Protein AF-D8SBI4-F1 (afdb_monomer_lite)

Secondary structure (DSSP, 8-state):
--TTTHHHHHHHTTSHHHHHHHHHHHHHHHSPTT-SSB-HHHHHHHHHHHHHTTT-TTHHHHHHHIIIII-SPBPHHHHHHHHHHHHHS-TT-TT--TTSS--HHHHHHHT-

Sequence (112 aa):
KLRSVLPALRAELKDEHKFRELYAFAFCWAREKGQKSLALDTAVRMWELLYEDRGWPLISIWCQFLQAKHNKAISKDTWSQLLEFSKSISPTLSNYDAEGAWPYLIDEFAEY

Struc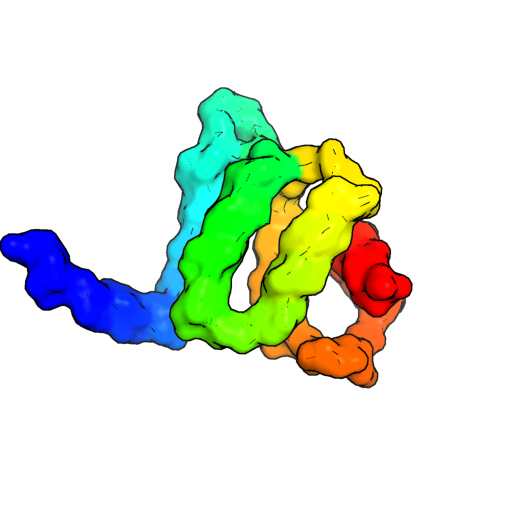ture (mmCIF, N/CA/C/O backbone):
data_AF-D8SBI4-F1
#
_entry.id   AF-D8SBI4-F1
#
loop_
_atom_site.group_PDB
_atom_site.id
_atom_site.type_symbol
_atom_site.label_atom_id
_atom_site.label_alt_id
_atom_site.label_comp_id
_atom_site.label_asym_id
_atom_site.label_entity_id
_atom_site.label_seq_id
_atom_site.pdbx_PDB_ins_code
_atom_site.Cartn_x
_atom_site.Cartn_y
_atom_site.Cartn_z
_atom_site.occupancy
_atom_site.B_iso_or_equiv
_atom_site.auth_seq_id
_atom_site.auth_comp_id
_atom_site.auth_asym_id
_atom_site.auth_atom_id
_atom_site.pdbx_PDB_model_num
ATOM 1 N N . LYS A 1 1 ? -14.047 -23.957 17.538 1.00 63.28 1 LYS A N 1
ATOM 2 C CA . LYS A 1 1 ? -15.125 -23.443 16.658 1.00 63.28 1 LYS A CA 1
ATOM 3 C C . LYS A 1 1 ? -14.637 -22.359 15.689 1.00 63.28 1 LYS A C 1
ATOM 5 O O . LYS A 1 1 ? -14.950 -22.482 14.524 1.00 63.28 1 LYS A O 1
ATOM 10 N N . LEU A 1 2 ? -13.820 -21.373 16.095 1.00 70.88 2 LEU A N 1
ATOM 11 C CA . LEU A 1 2 ? -13.226 -20.393 15.154 1.00 70.88 2 LEU A CA 1
ATOM 12 C C . LEU A 1 2 ? -12.072 -20.959 14.303 1.00 70.88 2 LEU A C 1
ATOM 14 O O . LEU A 1 2 ? -12.049 -20.779 13.091 1.00 70.88 2 LEU A O 1
ATOM 18 N N . ARG A 1 3 ? -11.149 -21.721 14.911 1.00 73.19 3 ARG A N 1
ATOM 19 C CA . ARG A 1 3 ? -9.989 -22.284 14.190 1.00 73.19 3 ARG A CA 1
ATOM 20 C C . ARG A 1 3 ? -10.351 -23.245 13.050 1.00 73.19 3 ARG A C 1
ATOM 22 O O . ARG A 1 3 ? -9.594 -23.353 12.100 1.00 73.19 3 ARG A O 1
ATOM 29 N N . SER A 1 4 ? -11.499 -23.915 13.126 1.00 81.12 4 SER A N 1
ATOM 30 C CA . SER A 1 4 ? -11.973 -24.835 12.083 1.00 81.12 4 SER A CA 1
ATOM 31 C C . SER A 1 4 ? -12.470 -24.122 10.823 1.00 81.12 4 SER A C 1
ATOM 33 O O . SER A 1 4 ? -12.566 -24.754 9.781 1.00 81.12 4 SER A O 1
ATOM 35 N N . VAL A 1 5 ? -12.775 -22.823 10.908 1.00 85.31 5 VAL A N 1
ATOM 36 C CA . VAL A 1 5 ? -13.262 -22.015 9.775 1.00 85.31 5 VAL A CA 1
ATOM 37 C C . VAL A 1 5 ? -12.112 -21.270 9.083 1.00 85.31 5 VAL A C 1
ATOM 39 O O . VAL A 1 5 ? -12.247 -20.864 7.936 1.00 85.31 5 VAL A O 1
ATOM 42 N N . LEU A 1 6 ? -10.945 -21.152 9.735 1.00 81.00 6 LEU A N 1
ATOM 43 C CA . LEU A 1 6 ? -9.750 -20.498 9.177 1.00 81.00 6 LEU A CA 1
ATOM 44 C C . LEU A 1 6 ? -9.371 -20.977 7.765 1.00 81.00 6 LEU A C 1
ATOM 46 O O . LEU A 1 6 ? -9.069 -20.120 6.938 1.00 81.00 6 LEU A O 1
ATOM 50 N N . PRO A 1 7 ? -9.383 -22.288 7.447 1.00 84.00 7 PRO A N 1
ATOM 51 C CA . PRO A 1 7 ? -9.050 -22.740 6.098 1.00 84.00 7 PRO A CA 1
ATOM 52 C C . PRO A 1 7 ? -10.043 -22.231 5.047 1.00 84.00 7 PRO A C 1
ATOM 54 O O . PRO A 1 7 ? -9.626 -21.818 3.970 1.00 84.00 7 PRO A O 1
ATOM 57 N N . ALA A 1 8 ? -11.338 -22.215 5.377 1.00 84.44 8 ALA A N 1
ATOM 58 C CA . ALA A 1 8 ? -12.382 -21.713 4.488 1.00 84.44 8 ALA A CA 1
ATOM 59 C C . ALA A 1 8 ? -12.235 -20.202 4.262 1.00 84.44 8 ALA A C 1
ATOM 61 O O . ALA A 1 8 ? -12.212 -19.762 3.119 1.00 84.44 8 ALA A O 1
ATOM 62 N N . LEU A 1 9 ? -12.007 -19.428 5.330 1.00 82.25 9 LEU A N 1
ATOM 63 C CA . LEU A 1 9 ? -11.768 -17.985 5.224 1.00 82.25 9 LEU A CA 1
ATOM 64 C C . LEU A 1 9 ? -10.524 -17.676 4.384 1.00 82.25 9 LEU A C 1
ATOM 66 O O . LEU A 1 9 ? -10.578 -16.823 3.508 1.00 82.25 9 LEU A O 1
ATOM 70 N N . ARG A 1 10 ? -9.416 -18.403 4.581 1.00 81.62 10 ARG A N 1
ATOM 71 C CA . ARG A 1 10 ? -8.219 -18.254 3.734 1.00 81.62 10 ARG A CA 1
ATOM 72 C C . ARG A 1 10 ? -8.493 -18.594 2.271 1.00 81.62 10 ARG A C 1
ATOM 74 O O . ARG A 1 10 ? -7.977 -17.919 1.388 1.00 81.62 10 ARG A O 1
ATOM 81 N N . ALA A 1 11 ? -9.298 -19.622 2.004 1.00 84.38 11 ALA A N 1
ATOM 82 C CA . ALA A 1 11 ? -9.697 -19.956 0.641 1.00 84.38 11 ALA A CA 1
ATOM 83 C C . ALA A 1 11 ? -10.544 -18.838 0.014 1.00 84.38 11 ALA A C 1
ATOM 85 O O . ALA A 1 11 ? -10.321 -18.492 -1.141 1.00 84.38 11 ALA A O 1
ATOM 86 N N . GLU A 1 12 ? -11.447 -18.224 0.780 1.00 84.44 12 GLU A N 1
ATOM 87 C CA . GLU A 1 12 ? -12.223 -17.062 0.337 1.00 84.44 12 GLU A CA 1
ATOM 88 C C . GLU A 1 12 ? -11.346 -15.844 0.046 1.00 84.44 12 GLU A C 1
ATOM 90 O O . GLU A 1 12 ? -11.653 -15.094 -0.872 1.00 84.44 12 GLU A O 1
ATOM 95 N N . LEU A 1 13 ? -10.232 -15.662 0.759 1.00 83.31 13 LEU A N 1
ATOM 96 C CA . LEU A 1 13 ? -9.297 -14.574 0.471 1.00 83.31 13 LEU A CA 1
ATOM 97 C C . LEU A 1 13 ? -8.564 -14.742 -0.857 1.00 83.31 13 LEU A C 1
ATOM 99 O O . LEU A 1 13 ? -8.019 -13.758 -1.346 1.00 83.31 13 LEU A O 1
ATOM 103 N N . LYS A 1 14 ? -8.566 -15.929 -1.478 1.00 83.19 14 LYS A N 1
ATOM 104 C CA . LYS A 1 14 ? -8.058 -16.097 -2.850 1.00 83.19 14 LYS A CA 1
ATOM 105 C C . LYS A 1 14 ? -8.923 -15.370 -3.878 1.00 83.19 14 LYS A C 1
ATOM 107 O O . LYS A 1 14 ? -8.414 -15.018 -4.935 1.00 83.19 14 LYS A O 1
ATOM 112 N N . ASP A 1 15 ? -10.190 -15.119 -3.557 1.00 89.31 15 ASP A N 1
ATOM 113 C CA . ASP A 1 15 ? -11.065 -14.298 -4.383 1.00 89.31 15 ASP A CA 1
ATOM 114 C C . ASP A 1 15 ? -10.576 -12.840 -4.403 1.00 89.31 15 ASP A C 1
ATOM 116 O O . ASP A 1 15 ? -10.260 -12.236 -3.372 1.00 89.31 15 ASP A O 1
ATOM 120 N N . GLU A 1 16 ? -10.473 -12.267 -5.599 1.00 88.06 16 GLU A N 1
ATOM 121 C CA . GLU A 1 16 ? -9.943 -10.918 -5.773 1.00 88.06 16 GLU A CA 1
ATOM 122 C C . GLU A 1 16 ? -10.862 -9.830 -5.222 1.00 88.06 16 GLU A C 1
ATOM 124 O O . GLU A 1 16 ? -10.363 -8.827 -4.700 1.00 88.06 16 GLU A O 1
ATOM 129 N N . HIS A 1 17 ? -12.179 -10.016 -5.324 1.00 90.06 17 HIS A N 1
ATOM 130 C CA . HIS A 1 17 ? -13.158 -9.053 -4.836 1.00 90.06 17 HIS A CA 1
ATOM 131 C C . HIS A 1 17 ? -13.136 -9.019 -3.311 1.00 90.06 17 HIS A C 1
ATOM 133 O O . HIS A 1 17 ? -12.959 -7.954 -2.716 1.00 90.06 17 HIS A O 1
ATOM 139 N N . LYS A 1 18 ? -13.193 -10.193 -2.674 1.00 90.94 18 LYS A N 1
ATOM 140 C CA . LYS A 1 18 ? -13.124 -10.302 -1.210 1.00 90.94 18 LYS A CA 1
ATOM 141 C C . LYS A 1 18 ? -11.812 -9.769 -0.657 1.00 90.94 18 LYS A C 1
ATOM 143 O O . LYS A 1 18 ? -11.805 -9.091 0.370 1.00 90.94 18 LYS A O 1
ATOM 148 N N . PHE A 1 19 ? -10.697 -10.032 -1.337 1.00 91.62 19 PHE A N 1
ATOM 149 C CA . PHE A 1 19 ? -9.419 -9.468 -0.922 1.00 91.62 19 PHE A CA 1
ATOM 150 C C . PHE A 1 19 ? -9.389 -7.949 -1.059 1.00 91.62 19 PHE A C 1
ATOM 152 O O . PHE A 1 19 ? -8.875 -7.286 -0.168 1.00 91.62 19 PHE A O 1
ATOM 159 N N . ARG A 1 20 ? -9.959 -7.379 -2.128 1.00 92.81 20 ARG A N 1
ATOM 160 C CA . ARG A 1 20 ? -10.064 -5.920 -2.282 1.00 92.81 20 ARG A CA 1
ATOM 161 C C . ARG A 1 20 ? -10.859 -5.297 -1.136 1.00 92.81 20 ARG A C 1
ATOM 163 O O . ARG A 1 20 ? -10.436 -4.282 -0.584 1.00 92.81 20 ARG A O 1
ATOM 170 N N . GLU A 1 21 ? -11.973 -5.916 -0.750 1.00 93.88 21 GLU A N 1
ATOM 171 C CA . GLU 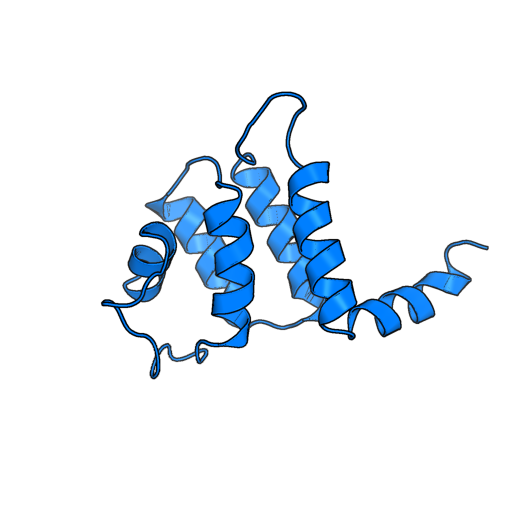A 1 21 ? -12.776 -5.486 0.399 1.00 93.88 21 GLU A CA 1
ATOM 172 C C . GLU A 1 21 ? -11.986 -5.585 1.709 1.00 93.88 21 GLU A C 1
ATOM 174 O O . GLU A 1 21 ? -11.934 -4.611 2.464 1.00 93.88 21 GLU A O 1
ATOM 179 N N . LEU A 1 22 ? -11.303 -6.712 1.952 1.00 93.06 22 LEU A N 1
ATOM 180 C CA . LEU A 1 22 ? -10.434 -6.888 3.120 1.00 93.06 22 LEU A CA 1
ATOM 181 C C . LEU A 1 22 ? -9.314 -5.843 3.147 1.00 93.06 22 LEU A C 1
ATOM 183 O O . LEU A 1 22 ? -9.034 -5.260 4.190 1.00 93.06 22 LEU A O 1
ATOM 187 N N . TYR A 1 23 ? -8.679 -5.596 2.009 1.00 94.88 23 TYR A N 1
ATOM 188 C CA . TYR A 1 23 ? -7.564 -4.672 1.869 1.00 94.88 23 TYR A CA 1
ATOM 189 C C . TYR A 1 23 ? -7.996 -3.223 2.141 1.00 94.88 23 TYR A C 1
ATOM 191 O O . TYR A 1 23 ? -7.302 -2.481 2.839 1.00 94.88 23 TYR A O 1
ATOM 199 N N . ALA A 1 24 ? -9.176 -2.817 1.662 1.00 94.75 24 ALA A N 1
ATOM 200 C CA . ALA A 1 24 ? -9.761 -1.513 1.978 1.00 94.75 24 ALA A CA 1
ATOM 201 C C . ALA A 1 24 ? -10.191 -1.406 3.454 1.00 94.75 24 ALA A C 1
ATOM 203 O O . ALA A 1 24 ? -10.014 -0.358 4.089 1.00 94.75 24 ALA A O 1
ATOM 204 N N . PHE A 1 25 ? -10.732 -2.493 4.013 1.00 95.06 25 PHE A N 1
ATOM 205 C CA . PHE A 1 25 ? -11.093 -2.584 5.426 1.00 95.06 25 PHE A CA 1
ATOM 206 C C . PHE A 1 25 ? -9.863 -2.467 6.332 1.00 95.06 25 PHE A C 1
ATOM 208 O O . PHE A 1 25 ? -9.894 -1.709 7.300 1.00 95.06 25 PHE A O 1
ATOM 215 N N . ALA A 1 26 ? -8.770 -3.152 5.991 1.00 95.44 26 ALA A N 1
ATOM 216 C CA . ALA A 1 26 ? -7.516 -3.167 6.737 1.00 95.44 26 ALA A CA 1
ATOM 217 C C . ALA A 1 26 ? -6.973 -1.753 6.982 1.00 95.44 26 ALA A C 1
ATOM 219 O O . ALA A 1 26 ? -6.611 -1.429 8.112 1.00 95.44 26 ALA A O 1
ATOM 220 N N . PHE A 1 27 ? -7.006 -0.883 5.968 1.00 95.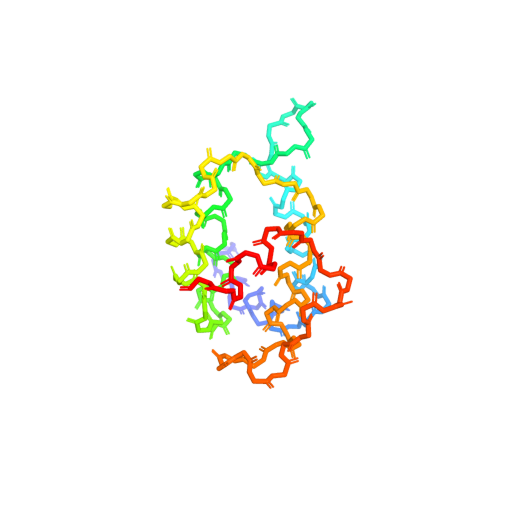12 27 PHE A N 1
ATOM 221 C CA . PHE A 1 27 ? -6.626 0.523 6.123 1.00 95.12 27 PHE A CA 1
ATOM 222 C C . PHE A 1 27 ? -7.504 1.251 7.147 1.00 95.12 27 PHE A C 1
ATOM 224 O O . PHE A 1 27 ? -7.003 1.944 8.031 1.00 95.12 27 PHE A O 1
ATOM 231 N N . CYS A 1 28 ? -8.827 1.102 7.033 1.00 94.31 28 CYS A N 1
ATOM 232 C CA . CYS A 1 28 ? -9.772 1.772 7.926 1.00 94.31 28 CYS A CA 1
ATOM 233 C C . CYS A 1 28 ? -9.657 1.270 9.369 1.00 94.31 28 CYS A C 1
ATOM 235 O O . CYS A 1 28 ? -9.831 2.057 10.296 1.00 94.31 28 CYS A O 1
ATOM 237 N N . TRP A 1 29 ? -9.379 -0.022 9.540 1.00 94.44 29 TRP A N 1
ATOM 238 C CA . TRP A 1 29 ? -9.232 -0.668 10.838 1.00 94.44 29 TRP A CA 1
ATOM 239 C C . TRP A 1 29 ? -7.917 -0.299 11.529 1.00 94.44 29 TRP A C 1
ATOM 241 O O . TRP A 1 29 ? -7.917 -0.014 12.723 1.00 94.44 29 TRP A O 1
ATOM 251 N N . ALA A 1 30 ? -6.811 -0.282 10.782 1.00 93.94 30 ALA A N 1
ATOM 252 C CA . ALA A 1 30 ? -5.480 -0.032 11.329 1.00 93.94 30 ALA A CA 1
ATOM 253 C C . ALA A 1 30 ? -5.219 1.453 11.633 1.00 93.94 30 ALA A C 1
ATOM 255 O O . ALA A 1 30 ? -4.326 1.791 12.408 1.00 93.94 30 ALA A O 1
ATOM 256 N N . ARG A 1 31 ? -5.983 2.357 11.015 1.00 92.69 31 ARG A N 1
ATOM 257 C CA . ARG A 1 31 ? -5.846 3.797 11.217 1.00 92.69 31 ARG A CA 1
ATOM 258 C C . ARG A 1 31 ? -6.466 4.242 12.542 1.00 92.69 31 ARG A C 1
ATOM 260 O O . ARG A 1 31 ? -7.589 3.871 12.873 1.00 92.69 31 ARG A O 1
ATOM 267 N N . GLU A 1 32 ? -5.789 5.147 13.242 1.00 90.88 32 GLU A N 1
ATOM 268 C CA . GLU A 1 32 ? -6.322 5.771 14.454 1.00 90.88 32 GLU A CA 1
ATOM 269 C C . GLU A 1 32 ? -7.614 6.567 14.196 1.00 90.88 32 GLU A C 1
ATOM 271 O O . GLU A 1 32 ? -7.829 7.165 13.132 1.00 90.88 32 GLU A O 1
ATOM 276 N N . LYS A 1 33 ? -8.497 6.609 15.201 1.00 88.50 33 LYS A N 1
ATOM 277 C CA . LYS A 1 33 ? -9.760 7.353 15.115 1.00 88.50 33 LYS A CA 1
ATOM 278 C C . LYS A 1 33 ? -9.484 8.840 14.868 1.00 88.50 33 LYS A C 1
ATOM 280 O O . LYS A 1 33 ? -8.754 9.475 15.616 1.00 88.50 33 LYS A O 1
ATOM 285 N N . GLY A 1 34 ? -10.111 9.393 13.831 1.00 88.69 34 GLY A N 1
ATOM 286 C CA . GLY A 1 34 ? -9.990 10.808 13.459 1.00 88.69 34 GLY A CA 1
ATOM 287 C C . GLY A 1 34 ? -8.835 11.135 12.507 1.00 88.69 34 GLY A C 1
ATOM 288 O O . GLY A 1 34 ? -8.869 12.192 11.880 1.00 88.69 34 GLY A O 1
ATOM 289 N N . GLN A 1 35 ? -7.867 10.234 12.318 1.00 90.62 35 GLN A N 1
ATOM 290 C CA . GLN A 1 35 ? -6.792 10.440 11.343 1.00 90.62 35 GLN A CA 1
ATOM 291 C C . GLN A 1 35 ? -7.286 10.208 9.919 1.00 90.62 35 GLN A C 1
ATOM 293 O O . GLN A 1 35 ? -8.300 9.549 9.723 1.00 90.62 35 GLN A O 1
ATOM 298 N N . LYS A 1 36 ? -6.592 10.742 8.906 1.00 92.12 36 LYS A N 1
ATOM 299 C CA . LYS A 1 36 ? -6.874 10.456 7.481 1.00 92.12 36 LYS A CA 1
ATOM 300 C C . LYS A 1 36 ? -5.870 9.492 6.849 1.00 92.12 36 LYS A C 1
ATOM 302 O O . LYS A 1 36 ? -6.218 8.829 5.874 1.00 92.12 36 LYS A O 1
ATOM 307 N N . SER A 1 37 ? -4.692 9.372 7.447 1.00 94.00 37 SER A N 1
ATOM 308 C CA . SER A 1 37 ? -3.557 8.563 7.012 1.00 94.00 37 SER A CA 1
ATOM 309 C C . SER A 1 37 ? -3.199 7.503 8.052 1.00 94.00 37 SER A C 1
ATOM 311 O O . SER A 1 37 ? -3.516 7.649 9.230 1.00 94.00 37 SER A O 1
ATOM 313 N N . LEU A 1 38 ? -2.552 6.435 7.601 1.00 95.75 38 LEU A N 1
ATOM 314 C CA . LEU A 1 38 ? -2.066 5.332 8.421 1.00 95.75 38 LEU A CA 1
ATOM 315 C C . LEU A 1 38 ? -0.597 5.566 8.797 1.00 95.75 38 LEU A C 1
ATOM 317 O O . LEU A 1 38 ? 0.197 5.954 7.941 1.00 95.75 38 LEU A O 1
ATOM 321 N N . ALA A 1 39 ? -0.222 5.335 10.055 1.00 96.44 39 ALA A N 1
ATOM 322 C CA . ALA A 1 39 ? 1.175 5.432 10.483 1.00 96.44 39 ALA A CA 1
ATOM 323 C C . ALA A 1 39 ? 2.060 4.457 9.688 1.00 96.44 39 ALA A C 1
ATOM 325 O O . ALA A 1 39 ? 1.634 3.334 9.410 1.00 96.44 39 ALA A O 1
ATOM 326 N N . LEU A 1 40 ? 3.281 4.875 9.332 1.00 96.12 40 LEU A N 1
ATOM 327 C CA . LEU A 1 40 ? 4.160 4.105 8.446 1.00 96.12 40 LEU A CA 1
ATOM 328 C C . LEU A 1 40 ? 4.441 2.700 8.982 1.00 96.12 40 LEU A C 1
ATOM 330 O O . LEU A 1 40 ? 4.194 1.726 8.275 1.00 96.12 40 LEU A O 1
ATOM 334 N N . ASP A 1 41 ? 4.883 2.589 10.237 1.00 95.50 41 ASP A N 1
ATOM 335 C CA . ASP A 1 41 ? 5.167 1.297 10.868 1.00 95.50 41 ASP A CA 1
ATOM 336 C C . ASP A 1 41 ? 3.958 0.362 10.818 1.00 95.50 41 ASP A C 1
ATOM 338 O O . ASP A 1 41 ? 4.084 -0.826 10.541 1.00 95.50 41 ASP A O 1
ATOM 342 N N . THR A 1 42 ? 2.756 0.904 11.031 1.00 96.19 42 THR A N 1
ATOM 343 C CA . THR A 1 42 ? 1.524 0.112 10.955 1.00 96.19 42 THR A CA 1
ATOM 344 C C . THR A 1 42 ? 1.218 -0.302 9.517 1.00 96.19 42 THR A C 1
ATOM 346 O O . THR A 1 42 ? 0.860 -1.453 9.283 1.00 96.19 42 THR A O 1
ATOM 349 N N . ALA A 1 43 ? 1.389 0.597 8.545 1.00 96.88 43 ALA A N 1
ATOM 350 C CA . ALA A 1 43 ? 1.171 0.295 7.133 1.00 96.88 43 ALA A CA 1
ATOM 351 C C . ALA A 1 43 ? 2.100 -0.824 6.639 1.00 96.88 43 ALA A C 1
ATOM 353 O O . ALA A 1 43 ? 1.620 -1.782 6.038 1.00 96.88 43 ALA A O 1
ATOM 354 N N . VAL A 1 44 ? 3.396 -0.746 6.965 1.00 96.44 44 VAL A N 1
ATOM 355 C CA . VAL A 1 44 ? 4.401 -1.768 6.626 1.00 96.44 44 VAL A CA 1
ATOM 356 C C . VAL A 1 44 ? 3.988 -3.136 7.165 1.00 96.44 44 VAL A C 1
ATOM 358 O O . VAL A 1 44 ? 3.860 -4.081 6.391 1.00 96.44 44 VAL A O 1
ATOM 361 N N . ARG A 1 45 ? 3.675 -3.235 8.464 1.00 95.69 45 ARG A N 1
ATOM 362 C CA . ARG A 1 45 ? 3.269 -4.509 9.086 1.00 95.69 45 ARG A CA 1
ATOM 363 C C . ARG A 1 45 ? 1.987 -5.078 8.488 1.00 95.69 45 ARG A C 1
ATOM 365 O O . ARG A 1 45 ? 1.867 -6.287 8.310 1.00 95.69 45 ARG A O 1
ATOM 372 N N . MET A 1 46 ? 1.020 -4.214 8.184 1.00 95.69 46 MET A N 1
ATOM 373 C CA . MET A 1 46 ? -0.235 -4.639 7.569 1.00 95.69 46 MET A CA 1
ATOM 374 C C . MET A 1 46 ? -0.012 -5.165 6.153 1.00 95.69 46 MET A C 1
ATOM 376 O O . MET A 1 46 ? -0.626 -6.162 5.781 1.00 95.69 46 MET A O 1
ATOM 380 N N . TRP A 1 47 ? 0.865 -4.541 5.367 1.00 96.00 47 TRP A N 1
ATOM 381 C CA . TRP A 1 47 ? 1.191 -5.043 4.038 1.00 96.00 47 TRP A CA 1
ATOM 382 C C . TRP A 1 47 ? 1.946 -6.367 4.067 1.00 96.00 47 TRP A C 1
ATOM 384 O O . TRP A 1 47 ? 1.576 -7.264 3.314 1.00 96.00 47 TRP A O 1
ATOM 394 N N . GLU A 1 48 ? 2.938 -6.519 4.944 1.00 94.00 48 GLU A N 1
ATOM 395 C CA . GLU A 1 48 ? 3.636 -7.798 5.132 1.00 94.00 48 GLU A CA 1
ATOM 396 C C . GLU A 1 48 ? 2.637 -8.925 5.430 1.00 94.00 48 GLU A C 1
ATOM 398 O O . GLU A 1 48 ? 2.681 -9.973 4.793 1.00 94.00 48 GLU A O 1
ATOM 403 N N . LEU A 1 49 ? 1.667 -8.670 6.315 1.00 92.50 49 LEU A N 1
ATOM 404 C CA . LEU A 1 49 ? 0.617 -9.630 6.655 1.00 92.50 49 LEU A CA 1
ATOM 405 C C . LEU A 1 49 ? -0.334 -9.923 5.483 1.00 92.50 49 LEU A C 1
ATOM 407 O O . LEU A 1 49 ? -0.677 -11.075 5.232 1.00 92.50 49 LEU A O 1
ATOM 411 N N . LEU A 1 50 ? -0.801 -8.889 4.780 1.00 92.38 50 LEU A N 1
ATOM 412 C CA . LEU A 1 50 ? -1.777 -9.040 3.693 1.00 92.38 50 LEU A CA 1
ATOM 413 C C . LEU A 1 50 ? -1.183 -9.736 2.466 1.00 92.38 50 LEU A C 1
ATOM 415 O O . LEU A 1 50 ? -1.911 -10.424 1.748 1.00 92.38 50 LEU A O 1
ATOM 419 N N . TYR A 1 51 ? 0.113 -9.544 2.216 1.00 91.31 51 TYR A N 1
ATOM 420 C CA . TYR A 1 51 ? 0.792 -10.103 1.054 1.00 91.31 51 TYR A CA 1
ATOM 421 C C . TYR A 1 51 ? 1.544 -11.414 1.329 1.00 91.31 51 TYR A C 1
ATOM 423 O O . TYR A 1 51 ? 1.961 -12.047 0.358 1.00 91.31 51 TYR A O 1
ATOM 431 N N . GLU A 1 52 ? 1.641 -11.869 2.586 1.00 86.06 52 GLU A N 1
ATOM 432 C CA . GLU A 1 52 ? 2.255 -13.157 2.966 1.00 86.06 52 GLU A CA 1
ATOM 433 C C . GLU A 1 52 ? 1.687 -14.327 2.140 1.00 86.06 52 GLU A C 1
ATOM 435 O O . GLU A 1 52 ? 2.437 -15.070 1.512 1.00 86.06 52 GLU A O 1
ATOM 440 N N . ASP A 1 53 ? 0.356 -14.426 2.047 1.00 78.94 53 ASP A N 1
ATOM 441 C CA . ASP A 1 53 ? -0.340 -15.486 1.298 1.00 78.94 53 ASP A CA 1
ATOM 442 C C . ASP A 1 53 ? -0.532 -15.161 -0.206 1.00 78.94 53 ASP A C 1
ATOM 444 O O . ASP A 1 53 ? -0.972 -16.017 -0.979 1.00 78.94 53 ASP A O 1
ATOM 448 N N . ARG A 1 54 ? -0.242 -13.924 -0.645 1.00 81.38 54 ARG A N 1
ATOM 449 C CA . ARG A 1 54 ? -0.389 -13.475 -2.050 1.00 81.38 54 ARG A CA 1
ATOM 450 C C . ARG A 1 54 ? 0.892 -13.624 -2.862 1.00 81.38 54 ARG A C 1
ATOM 452 O O . ARG A 1 54 ? 0.806 -13.775 -4.077 1.00 81.38 54 ARG A O 1
ATOM 459 N N . GLY A 1 55 ? 2.053 -13.546 -2.214 1.00 83.00 55 GLY A N 1
ATOM 460 C CA . GLY A 1 55 ? 3.348 -13.713 -2.869 1.00 83.00 55 GLY A CA 1
ATOM 461 C C . GLY A 1 55 ? 3.685 -12.614 -3.881 1.00 83.00 55 GLY A C 1
ATOM 462 O O . GLY A 1 55 ? 4.312 -12.907 -4.896 1.00 83.00 55 GLY A O 1
ATOM 463 N N . TRP A 1 56 ? 3.271 -11.362 -3.641 1.00 91.81 56 TRP A N 1
ATOM 464 C CA . TRP A 1 56 ? 3.696 -10.247 -4.494 1.00 91.81 56 TRP A CA 1
ATOM 465 C C . TRP A 1 56 ? 5.203 -9.992 -4.294 1.00 91.81 56 TRP A C 1
ATOM 467 O O . TRP A 1 56 ? 5.601 -9.600 -3.197 1.00 91.81 56 TRP A O 1
ATOM 477 N N . PRO A 1 57 ? 6.060 -10.205 -5.311 1.00 92.19 57 PRO A N 1
ATOM 478 C CA . PRO A 1 57 ? 7.513 -10.277 -5.120 1.00 92.19 57 PRO A CA 1
ATOM 479 C C . PRO A 1 57 ? 8.157 -8.943 -4.730 1.00 92.19 57 PRO A C 1
ATOM 481 O O . PRO A 1 57 ? 9.230 -8.929 -4.133 1.00 92.19 57 PRO A O 1
ATOM 484 N N . LEU A 1 58 ? 7.506 -7.822 -5.043 1.00 94.44 58 LEU A N 1
ATOM 485 C CA . LEU A 1 58 ? 8.026 -6.486 -4.759 1.00 94.44 58 LEU A CA 1
ATOM 486 C C . LEU A 1 58 ? 7.688 -5.992 -3.348 1.00 94.44 58 LEU A C 1
ATOM 488 O O . LEU A 1 58 ? 8.172 -4.931 -2.960 1.00 94.44 58 LEU A O 1
ATOM 492 N N . ILE A 1 59 ? 6.907 -6.739 -2.553 1.00 95.62 59 ILE A N 1
ATOM 493 C CA . ILE A 1 59 ? 6.434 -6.224 -1.262 1.00 95.62 59 ILE A CA 1
ATOM 494 C C . ILE A 1 59 ? 7.575 -5.901 -0.296 1.00 95.62 59 ILE A C 1
ATOM 496 O O . ILE A 1 59 ? 7.555 -4.874 0.381 1.00 95.62 59 ILE A O 1
ATOM 500 N N . SER A 1 60 ? 8.598 -6.752 -0.259 1.00 94.12 60 SER A N 1
ATOM 501 C CA . SER A 1 60 ? 9.755 -6.560 0.611 1.00 94.12 60 SER A CA 1
ATOM 502 C C . SER A 1 60 ? 10.532 -5.303 0.225 1.00 94.12 60 SER A C 1
ATOM 504 O O . SER A 1 60 ? 10.963 -4.557 1.101 1.00 94.12 60 SER A O 1
ATOM 506 N N . ILE A 1 61 ? 10.671 -5.051 -1.080 1.00 95.44 61 ILE A N 1
ATOM 507 C CA . ILE A 1 61 ? 11.379 -3.887 -1.625 1.00 95.44 61 ILE A CA 1
ATOM 508 C C . ILE A 1 61 ? 10.561 -2.618 -1.364 1.00 95.44 61 ILE A C 1
ATOM 510 O O . ILE A 1 61 ? 11.109 -1.637 -0.873 1.00 95.44 61 ILE A O 1
ATOM 514 N N . TRP A 1 62 ? 9.242 -2.664 -1.574 1.00 96.50 62 TRP A N 1
ATOM 515 C CA . TRP A 1 62 ? 8.319 -1.575 -1.242 1.00 96.50 62 TRP A CA 1
ATOM 516 C C . TRP A 1 62 ? 8.421 -1.167 0.233 1.00 96.50 62 TRP A C 1
ATOM 518 O O . TRP A 1 62 ? 8.618 0.005 0.555 1.00 96.50 62 TRP A O 1
ATOM 528 N N . CYS A 1 63 ? 8.357 -2.135 1.150 1.00 96.00 63 CYS A N 1
ATOM 529 C CA . CYS A 1 63 ? 8.471 -1.864 2.581 1.00 96.00 63 CYS A CA 1
ATOM 530 C C . CYS A 1 63 ? 9.841 -1.278 2.962 1.00 96.00 63 CYS A C 1
ATOM 532 O O . CYS A 1 63 ? 9.902 -0.413 3.840 1.00 96.00 63 CYS A O 1
ATOM 534 N N . GLN A 1 64 ? 10.929 -1.721 2.323 1.00 96.19 64 GLN A N 1
ATOM 535 C CA . GLN A 1 64 ? 12.270 -1.161 2.532 1.00 96.19 64 GLN A CA 1
ATOM 536 C C . GLN A 1 64 ? 12.372 0.275 2.009 1.00 96.19 64 GLN A C 1
ATOM 538 O O . GLN A 1 64 ? 12.837 1.153 2.736 1.00 96.19 64 GLN A O 1
ATOM 543 N N . PHE A 1 65 ? 11.877 0.529 0.796 1.00 96.88 65 PHE A N 1
ATOM 544 C CA . PHE A 1 65 ? 11.809 1.858 0.191 1.00 96.88 65 PHE A CA 1
ATOM 545 C C . PHE A 1 65 ? 11.092 2.852 1.110 1.00 96.88 65 PHE A C 1
ATOM 547 O O . PHE A 1 65 ? 11.632 3.916 1.420 1.00 96.88 65 PHE A O 1
ATOM 554 N N . LEU A 1 66 ? 9.915 2.493 1.627 1.00 96.69 66 LEU A N 1
ATOM 555 C CA . LEU A 1 66 ? 9.149 3.392 2.488 1.00 96.69 66 LEU A CA 1
ATOM 556 C C . LEU A 1 66 ? 9.882 3.752 3.785 1.00 96.69 66 LEU A C 1
ATOM 558 O O . LEU A 1 66 ? 9.818 4.901 4.226 1.00 96.69 66 LEU A O 1
ATOM 562 N N . GLN A 1 67 ? 10.577 2.787 4.388 1.00 94.50 67 GLN A N 1
ATOM 563 C CA . GLN A 1 67 ? 11.363 3.005 5.603 1.00 94.50 67 GLN A CA 1
ATOM 564 C C . GLN A 1 67 ? 12.621 3.839 5.328 1.00 94.50 67 GLN A C 1
ATOM 566 O O . GLN A 1 67 ? 12.997 4.669 6.153 1.00 94.50 67 GLN A O 1
ATOM 571 N N . ALA A 1 68 ? 13.258 3.651 4.170 1.00 94.19 68 ALA A N 1
ATOM 572 C CA . ALA A 1 68 ? 14.507 4.321 3.822 1.00 94.19 68 ALA A CA 1
ATOM 573 C C . ALA A 1 68 ? 14.319 5.732 3.234 1.00 94.19 68 ALA A C 1
ATOM 575 O O . ALA A 1 68 ? 15.169 6.597 3.450 1.00 94.19 68 ALA A O 1
ATOM 576 N N . LYS A 1 69 ? 13.251 5.963 2.459 1.00 92.62 69 LYS A N 1
ATOM 577 C CA . LYS A 1 69 ? 13.073 7.172 1.632 1.00 92.62 69 LYS A CA 1
ATOM 578 C C . LYS A 1 69 ? 11.860 8.015 2.015 1.00 92.62 69 LYS A C 1
ATOM 580 O O . LYS A 1 69 ? 11.981 9.235 2.071 1.00 92.62 69 LYS A O 1
ATOM 585 N N . HIS A 1 70 ? 10.713 7.397 2.310 1.00 93.06 70 HIS A N 1
ATOM 586 C CA . HIS A 1 70 ? 9.470 8.137 2.579 1.00 93.06 70 HIS A CA 1
ATOM 587 C C . HIS A 1 70 ? 9.357 8.609 4.034 1.00 93.06 70 HIS A C 1
ATOM 589 O O . HIS A 1 70 ? 9.107 9.787 4.288 1.00 93.06 70 HIS A O 1
ATOM 595 N N . ASN A 1 71 ? 9.532 7.689 4.991 1.00 92.62 71 ASN A N 1
ATOM 596 C CA . ASN A 1 71 ? 9.463 7.911 6.444 1.00 92.62 71 ASN A CA 1
ATOM 597 C C . ASN A 1 71 ? 8.262 8.767 6.926 1.00 92.62 71 ASN A C 1
ATOM 599 O O . ASN A 1 71 ? 8.370 9.581 7.844 1.00 92.62 71 ASN A O 1
ATOM 603 N N . LYS A 1 72 ? 7.104 8.628 6.269 1.00 94.94 72 LYS A N 1
ATOM 604 C CA . LYS A 1 72 ? 5.881 9.406 6.531 1.00 94.94 72 LYS A CA 1
ATOM 605 C C . LYS A 1 72 ? 4.644 8.513 6.493 1.00 94.94 72 LYS A C 1
ATOM 607 O O . LYS A 1 72 ? 4.656 7.417 5.939 1.00 94.94 72 LYS A O 1
ATOM 612 N N . ALA A 1 73 ? 3.549 9.011 7.067 1.00 95.44 73 ALA A N 1
ATOM 613 C CA . ALA A 1 73 ? 2.262 8.324 7.062 1.00 95.44 73 ALA A CA 1
ATOM 614 C C . ALA A 1 73 ? 1.751 8.049 5.632 1.00 95.44 73 ALA A C 1
ATOM 616 O O . ALA A 1 73 ? 1.988 8.822 4.701 1.00 95.44 73 ALA A O 1
ATOM 617 N N . ILE A 1 74 ? 1.008 6.955 5.478 1.00 97.38 74 ILE A N 1
ATOM 618 C CA . ILE A 1 74 ? 0.461 6.474 4.210 1.00 97.38 74 ILE A CA 1
ATOM 619 C C . ILE A 1 74 ? -0.967 6.984 4.027 1.00 97.38 74 ILE A C 1
ATOM 621 O O . ILE A 1 74 ? -1.823 6.846 4.905 1.00 97.38 74 ILE A O 1
ATOM 625 N N . SER A 1 75 ? -1.240 7.584 2.871 1.00 96.12 75 SER A N 1
ATOM 626 C CA . SER A 1 75 ? -2.581 8.047 2.517 1.00 96.12 75 SER A CA 1
ATOM 627 C C . SER A 1 75 ? -3.482 6.882 2.081 1.00 96.12 75 SER A C 1
ATOM 629 O O . SER A 1 75 ? -3.004 5.837 1.638 1.00 96.12 75 SER A O 1
ATOM 631 N N . LYS A 1 76 ? -4.807 7.065 2.166 1.00 95.12 76 LYS A N 1
ATOM 632 C CA . LYS A 1 76 ? -5.773 6.073 1.655 1.00 95.12 76 LYS A CA 1
ATOM 633 C C . LYS A 1 76 ? -5.607 5.835 0.151 1.00 95.12 76 LYS A C 1
ATOM 635 O O . LYS A 1 76 ? -5.816 4.718 -0.317 1.00 95.12 76 LYS A O 1
ATOM 640 N N . ASP A 1 77 ? -5.271 6.892 -0.579 1.00 95.50 77 ASP A N 1
ATOM 641 C CA . ASP A 1 77 ? -5.068 6.853 -2.021 1.00 95.50 77 ASP A CA 1
ATOM 642 C C . ASP A 1 77 ? -3.868 5.966 -2.377 1.00 95.50 77 ASP A C 1
ATOM 644 O O . ASP A 1 77 ? -4.064 4.924 -2.993 1.00 95.50 77 ASP A O 1
ATOM 648 N N . THR A 1 78 ? -2.678 6.267 -1.842 1.00 96.50 78 THR A N 1
ATOM 649 C CA . THR A 1 78 ? -1.471 5.433 -2.000 1.00 96.50 78 THR A CA 1
ATOM 650 C C . THR A 1 78 ? -1.731 3.980 -1.618 1.00 96.50 78 THR A C 1
ATOM 652 O O . THR A 1 78 ? -1.374 3.072 -2.362 1.00 96.50 78 THR A O 1
ATOM 655 N N . TRP A 1 79 ? -2.382 3.749 -0.470 1.00 97.06 79 TRP A N 1
ATOM 656 C CA . TRP A 1 79 ? -2.730 2.400 -0.033 1.00 97.06 79 TRP A CA 1
ATOM 657 C C . TRP A 1 79 ? -3.540 1.664 -1.099 1.00 97.06 79 TRP A C 1
ATOM 659 O O . TRP A 1 79 ? -3.192 0.545 -1.468 1.00 97.06 79 TRP A O 1
ATOM 669 N N . SER A 1 80 ? -4.592 2.300 -1.617 1.00 96.06 80 SER A N 1
ATOM 670 C CA . SER A 1 80 ? -5.489 1.710 -2.615 1.00 96.06 80 SER A CA 1
ATOM 671 C C . SER A 1 80 ? -4.796 1.506 -3.964 1.00 96.06 80 SER A C 1
ATOM 673 O O . SER A 1 80 ? -4.954 0.447 -4.562 1.00 96.06 80 SER A O 1
ATOM 675 N N . GLN A 1 81 ? -3.998 2.475 -4.413 1.00 96.56 81 GLN A N 1
ATOM 676 C CA . GLN A 1 81 ? -3.265 2.410 -5.679 1.00 96.56 81 GLN A CA 1
ATOM 677 C C . GLN A 1 81 ? -2.186 1.324 -5.665 1.00 96.56 81 GLN A C 1
ATOM 679 O O . GLN A 1 81 ? -2.007 0.642 -6.665 1.00 96.56 81 GLN A O 1
ATOM 684 N N . LEU A 1 82 ? -1.548 1.055 -4.521 1.00 96.56 82 LEU A N 1
ATOM 685 C CA . LEU A 1 82 ? -0.577 -0.039 -4.420 1.00 96.56 82 LEU A CA 1
ATOM 686 C C . LEU A 1 82 ? -1.201 -1.416 -4.706 1.00 96.56 82 LEU A C 1
ATOM 688 O O . LEU A 1 82 ? -0.530 -2.303 -5.228 1.00 96.56 82 LEU A O 1
ATOM 692 N N . LEU A 1 83 ? -2.485 -1.613 -4.383 1.00 95.75 83 LEU A N 1
ATOM 693 C CA . LEU A 1 83 ? -3.184 -2.851 -4.736 1.00 95.75 83 LEU A CA 1
ATOM 694 C C . LEU A 1 83 ? -3.348 -2.998 -6.251 1.00 95.75 83 LEU A C 1
ATOM 696 O O . LEU A 1 83 ? -3.208 -4.096 -6.777 1.00 95.75 83 LEU A O 1
ATOM 700 N N . GLU A 1 84 ? -3.656 -1.910 -6.952 1.00 94.69 84 GLU A N 1
ATOM 701 C CA . GLU A 1 84 ? -3.771 -1.941 -8.411 1.00 94.69 84 GLU A CA 1
ATOM 702 C C . GLU A 1 84 ? -2.389 -2.101 -9.053 1.00 94.69 84 GLU A C 1
ATOM 70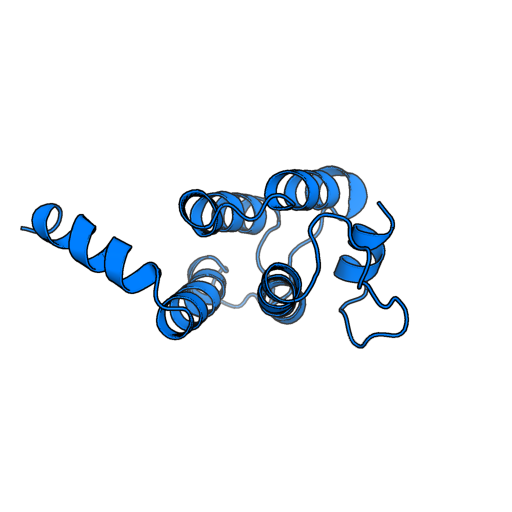4 O O . GLU A 1 84 ? -2.230 -2.881 -9.993 1.00 94.69 84 GLU A O 1
ATOM 709 N N . PHE A 1 85 ? -1.369 -1.441 -8.502 1.00 94.94 85 PHE A N 1
ATOM 710 C CA . PHE A 1 85 ? 0.02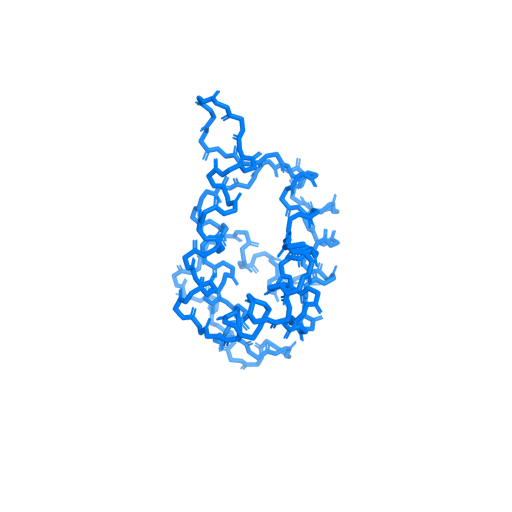0 -1.581 -8.926 1.00 94.94 85 PHE A CA 1
ATOM 711 C C . PHE A 1 85 ? 0.496 -3.033 -8.804 1.00 94.94 85 PHE A C 1
ATOM 713 O O . PHE A 1 85 ? 1.029 -3.590 -9.759 1.00 94.94 85 PHE A O 1
ATOM 720 N N . SER A 1 86 ? 0.232 -3.693 -7.670 1.00 94.00 86 SER A N 1
ATOM 721 C CA . SER A 1 86 ? 0.667 -5.079 -7.444 1.00 94.00 86 SER A CA 1
ATOM 722 C C . SER A 1 86 ? 0.007 -6.098 -8.375 1.00 94.00 86 SER A C 1
ATOM 724 O O . SER A 1 86 ? 0.552 -7.183 -8.581 1.00 94.00 86 SER A O 1
ATOM 726 N N . LYS A 1 87 ? -1.150 -5.751 -8.950 1.00 91.69 87 LYS A N 1
ATOM 727 C CA . LYS A 1 87 ? -1.882 -6.574 -9.920 1.00 91.69 87 LYS A CA 1
ATOM 728 C C . LYS A 1 87 ? -1.502 -6.293 -11.369 1.00 91.69 87 LYS A C 1
ATOM 730 O O . LYS A 1 87 ? -1.527 -7.208 -12.186 1.00 91.69 87 LYS A O 1
ATOM 735 N N . SER A 1 88 ? -1.240 -5.031 -11.700 1.00 91.12 88 SER A N 1
ATOM 736 C CA . SER A 1 88 ? -1.089 -4.581 -13.087 1.00 91.12 88 SER A CA 1
ATOM 737 C C . SER A 1 88 ? 0.365 -4.478 -13.534 1.00 91.12 88 SER A C 1
ATOM 739 O O . SER A 1 88 ? 0.646 -4.656 -14.720 1.00 91.12 88 SER A O 1
ATOM 741 N N . ILE A 1 89 ? 1.295 -4.225 -12.613 1.00 93.81 89 ILE A N 1
ATOM 742 C CA . ILE A 1 89 ? 2.698 -3.988 -12.939 1.00 93.81 89 ILE A CA 1
ATOM 743 C C . ILE A 1 89 ? 3.516 -5.272 -12.791 1.00 93.81 89 ILE A C 1
ATOM 745 O O . ILE A 1 89 ? 3.430 -6.003 -11.803 1.00 93.81 89 ILE A O 1
ATOM 749 N N . SER A 1 90 ? 4.329 -5.542 -13.811 1.00 91.12 90 SER A N 1
ATOM 750 C CA . SER A 1 90 ? 5.288 -6.638 -13.839 1.00 91.12 90 SER A CA 1
ATOM 751 C C . SER A 1 90 ? 6.279 -6.501 -12.680 1.00 91.12 90 SER A C 1
ATOM 753 O O . SER A 1 90 ? 6.743 -5.394 -12.409 1.00 91.12 90 SER A O 1
ATOM 755 N N . PRO A 1 91 ? 6.716 -7.605 -12.053 1.00 90.06 91 PRO A N 1
ATOM 756 C CA . PRO A 1 91 ? 7.796 -7.579 -11.067 1.00 90.06 91 PRO A CA 1
ATOM 757 C C . PRO A 1 91 ? 9.102 -6.948 -11.571 1.00 90.06 91 PRO A C 1
ATOM 759 O O . PRO A 1 91 ? 9.908 -6.495 -10.771 1.00 90.06 91 PRO A O 1
ATOM 762 N N . THR A 1 92 ? 9.326 -6.933 -12.888 1.00 91.19 92 THR A N 1
ATOM 763 C CA . THR A 1 92 ? 10.484 -6.286 -13.528 1.00 91.19 92 THR A CA 1
ATOM 764 C C . THR A 1 92 ? 10.237 -4.823 -13.894 1.00 91.19 92 THR A C 1
ATOM 766 O O . THR A 1 92 ? 11.088 -4.220 -14.540 1.00 91.19 92 THR A O 1
ATOM 769 N N . LEU A 1 93 ? 9.058 -4.281 -13.568 1.00 91.81 93 LEU A N 1
ATOM 770 C CA . LEU A 1 93 ? 8.593 -2.933 -13.917 1.00 91.81 93 LEU A CA 1
ATOM 771 C C . LEU A 1 93 ? 8.602 -2.628 -15.427 1.00 91.81 93 LEU A C 1
ATOM 773 O O . LEU A 1 93 ? 8.466 -1.485 -15.841 1.00 91.81 93 LEU A O 1
ATOM 777 N N . SER A 1 94 ? 8.705 -3.648 -16.285 1.00 92.31 94 SER A N 1
ATOM 778 C CA . SER A 1 94 ? 8.864 -3.472 -17.737 1.00 92.31 94 SER A CA 1
ATOM 779 C C . SER A 1 94 ? 7.651 -2.864 -18.445 1.00 92.31 94 SER A C 1
ATOM 781 O O . SER A 1 94 ? 7.769 -2.432 -19.586 1.00 92.31 94 SER A O 1
ATOM 783 N N . ASN A 1 95 ? 6.480 -2.897 -17.808 1.00 92.50 95 ASN A N 1
ATOM 784 C CA . ASN A 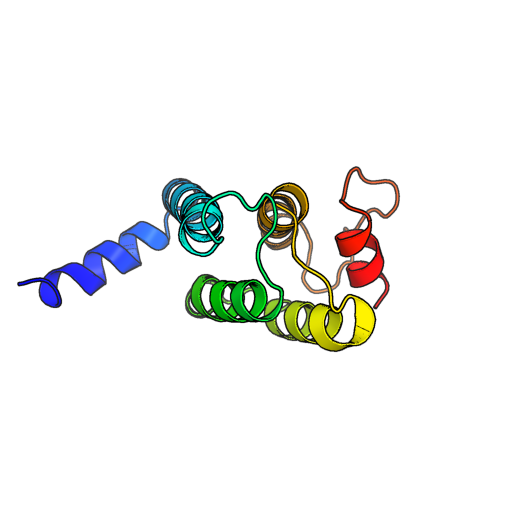1 95 ? 5.241 -2.288 -18.290 1.00 92.50 95 ASN A CA 1
ATOM 785 C C . ASN A 1 95 ? 4.814 -1.081 -17.437 1.00 92.50 95 ASN A C 1
ATOM 787 O O . ASN A 1 95 ? 3.651 -0.688 -17.494 1.00 92.50 95 ASN A O 1
ATOM 791 N N . TYR A 1 96 ? 5.724 -0.548 -16.618 1.00 94.50 96 TYR A N 1
ATOM 792 C CA . TYR A 1 96 ? 5.485 0.673 -15.867 1.00 94.50 96 TYR A CA 1
ATOM 793 C C . TYR A 1 96 ? 5.492 1.889 -16.798 1.00 94.50 96 TYR A C 1
ATOM 795 O O . TYR A 1 96 ? 6.366 2.006 -17.655 1.00 94.50 96 TYR A O 1
ATOM 803 N N . ASP A 1 97 ? 4.527 2.786 -16.608 1.00 92.25 97 ASP A N 1
ATOM 804 C CA . ASP A 1 97 ? 4.422 4.057 -17.322 1.00 92.25 97 ASP A CA 1
ATOM 805 C C . ASP A 1 97 ? 4.516 5.206 -16.314 1.00 92.25 97 ASP A C 1
ATOM 807 O O . ASP A 1 97 ? 3.617 5.384 -15.488 1.00 92.25 97 ASP A O 1
ATOM 811 N N . ALA A 1 98 ? 5.612 5.965 -16.387 1.00 87.12 98 ALA A N 1
ATOM 812 C CA . ALA A 1 98 ? 5.885 7.104 -15.512 1.00 87.12 98 ALA A CA 1
ATOM 813 C C . ALA A 1 98 ? 5.018 8.334 -15.837 1.00 87.12 98 ALA A C 1
ATOM 815 O O . ALA A 1 98 ? 4.933 9.252 -15.028 1.00 87.12 98 ALA A O 1
ATOM 816 N N . GLU A 1 99 ? 4.361 8.366 -17.001 1.00 88.94 99 GLU A N 1
ATOM 817 C CA . GLU A 1 99 ? 3.345 9.379 -17.321 1.00 88.94 99 GLU A CA 1
ATOM 818 C C . GLU A 1 99 ? 1.931 8.932 -16.895 1.00 88.94 99 GLU A C 1
ATOM 820 O O . GLU A 1 99 ? 0.939 9.625 -17.143 1.00 88.94 99 GLU A O 1
ATOM 825 N N . GLY A 1 100 ? 1.829 7.774 -16.232 1.00 88.06 100 GLY A N 1
ATOM 826 C CA . GLY A 1 100 ? 0.590 7.231 -15.700 1.00 88.06 100 GLY A CA 1
ATOM 827 C C . GLY A 1 100 ? 0.005 8.050 -14.545 1.00 88.06 100 GLY A C 1
ATOM 828 O O . GLY A 1 100 ? 0.635 8.916 -13.948 1.00 88.06 100 GLY A O 1
ATOM 829 N N . ALA A 1 101 ? -1.242 7.744 -14.183 1.00 91.94 101 ALA A N 1
ATOM 830 C CA . ALA A 1 101 ? -1.954 8.419 -13.092 1.00 91.94 101 ALA A CA 1
ATOM 831 C C . ALA A 1 101 ? -1.638 7.829 -11.700 1.00 91.94 101 ALA A C 1
ATOM 833 O O . ALA A 1 101 ? -2.521 7.767 -10.838 1.00 91.94 101 ALA A O 1
ATOM 834 N N . TRP A 1 102 ? -0.412 7.344 -11.490 1.00 94.62 102 TRP A N 1
ATOM 835 C CA . TRP A 1 102 ? 0.004 6.793 -10.204 1.00 94.62 102 TRP A CA 1
ATOM 836 C C . TRP A 1 102 ? 0.250 7.917 -9.181 1.00 94.62 102 TRP A C 1
ATOM 838 O O . TRP A 1 102 ? 0.526 9.060 -9.542 1.00 94.62 102 TRP A O 1
ATOM 848 N N . PRO A 1 103 ? 0.107 7.645 -7.873 1.00 93.94 103 PRO A N 1
ATOM 849 C CA . PRO A 1 103 ? 0.564 8.571 -6.850 1.00 93.94 103 PRO A CA 1
ATOM 850 C C . PRO A 1 103 ? 2.077 8.738 -6.944 1.00 93.94 103 PRO A C 1
ATOM 852 O O . PRO A 1 103 ? 2.780 7.738 -7.023 1.00 93.94 103 PRO A O 1
ATOM 855 N N . TYR A 1 104 ? 2.562 9.961 -6.734 1.00 93.31 104 TYR A N 1
ATOM 856 C CA . TYR A 1 104 ? 3.994 10.290 -6.736 1.00 93.31 104 TYR A CA 1
ATOM 857 C C . TYR A 1 104 ? 4.877 9.317 -5.929 1.00 93.31 104 TYR A C 1
ATOM 859 O O . TYR A 1 104 ? 5.982 8.987 -6.327 1.00 93.31 104 TYR A O 1
ATOM 867 N N . LEU A 1 105 ? 4.378 8.796 -4.804 1.00 95.38 105 LEU A N 1
ATOM 868 C CA . LEU A 1 105 ? 5.123 7.832 -3.986 1.00 95.38 105 LEU A CA 1
ATOM 869 C C . LEU A 1 105 ? 5.328 6.463 -4.670 1.00 95.38 105 LEU A C 1
ATOM 871 O O . LEU A 1 105 ? 6.276 5.751 -4.352 1.00 95.38 105 LEU A O 1
ATOM 875 N N . ILE A 1 106 ? 4.414 6.068 -5.556 1.00 95.88 106 ILE A N 1
ATOM 876 C CA . ILE A 1 106 ? 4.549 4.871 -6.392 1.00 95.88 106 ILE A CA 1
ATOM 877 C C . ILE A 1 106 ? 5.513 5.148 -7.550 1.00 95.88 106 ILE A C 1
ATOM 879 O O . ILE A 1 106 ? 6.328 4.275 -7.840 1.00 95.88 106 ILE A O 1
ATOM 883 N N . ASP A 1 107 ? 5.487 6.351 -8.134 1.00 95.00 107 ASP A N 1
ATOM 884 C CA . ASP A 1 107 ? 6.493 6.773 -9.121 1.00 95.00 107 ASP A CA 1
ATOM 885 C C . ASP A 1 107 ? 7.905 6.703 -8.533 1.00 95.00 107 ASP A C 1
ATOM 887 O O . ASP A 1 107 ? 8.764 6.002 -9.064 1.00 95.00 107 ASP A O 1
ATOM 891 N N . GLU A 1 108 ? 8.114 7.305 -7.359 1.00 95.19 108 GLU A N 1
ATOM 892 C CA . GLU A 1 108 ? 9.406 7.264 -6.664 1.00 95.19 108 GLU A CA 1
ATOM 893 C C . GLU A 1 108 ? 9.864 5.838 -6.333 1.00 95.19 108 GLU A C 1
ATOM 895 O O . GLU A 1 108 ? 11.063 5.568 -6.283 1.00 95.19 108 GLU A O 1
ATOM 900 N N . PHE A 1 109 ? 8.928 4.920 -6.080 1.00 95.69 109 PHE A N 1
ATOM 901 C CA . PHE A 1 109 ? 9.253 3.515 -5.857 1.00 95.69 109 PHE A CA 1
ATOM 902 C C . PHE A 1 109 ? 9.666 2.801 -7.144 1.00 95.69 109 PHE A C 1
ATOM 904 O O . PHE A 1 109 ? 10.559 1.961 -7.103 1.00 95.69 109 PHE A O 1
ATOM 911 N N . ALA A 1 110 ? 9.028 3.102 -8.275 1.00 93.38 110 ALA A N 1
ATOM 912 C CA . ALA A 1 110 ? 9.375 2.488 -9.552 1.00 93.38 110 ALA A CA 1
ATOM 913 C C . ALA A 1 110 ? 10.774 2.907 -10.043 1.00 93.38 110 ALA A C 1
ATOM 915 O O . ALA A 1 110 ? 11.409 2.170 -10.796 1.00 93.38 110 ALA A O 1
ATOM 916 N N . GLU A 1 111 ? 11.258 4.069 -9.597 1.00 90.75 111 GLU A N 1
ATOM 917 C CA . GLU A 1 111 ? 12.602 4.585 -9.877 1.00 90.75 111 GLU A CA 1
ATOM 918 C C . GLU A 1 111 ? 13.681 4.138 -8.863 1.00 90.75 111 GLU A C 1
ATOM 920 O O . GLU A 1 111 ? 14.867 4.390 -9.095 1.00 90.75 111 GLU A O 1
ATOM 925 N N . TYR A 1 112 ? 13.293 3.516 -7.741 1.00 89.06 112 TYR A N 1
ATOM 926 C CA . TYR A 1 112 ? 14.178 3.112 -6.634 1.00 89.06 112 TYR A CA 1
ATOM 927 C C . TYR A 1 112 ? 14.854 1.752 -6.856 1.00 89.06 112 TYR A C 1
ATOM 929 O O . TYR A 1 112 ? 16.092 1.691 -6.648 1.00 89.06 112 TYR A O 1
#

Radius of gyration: 14.74 Å; chains: 1; bounding box: 30×36×35 Å

Foldseek 3Di:
DVVVCVVVVVVVCVDPVVLLVVLLVLQVVQDDPPDQFHQLVSLLVSLCVSCVSVCLPCSVVLNVCCVPPVNGTGGSQLSNLVSVCSVPADPVNPVPDLVDPHPPSVSVSSVD

Organism: Selaginella moellendorffii (NCBI:txid88036)

InterPro domains:
  IPR005176 Potentiating neddylation domain [PF03556] (1-112)
  IPR005176 Potentiating neddylation domain [PS51229] (1-112)
  IPR014764 Defective-in-cullin neddylation protein [PTHR12281] (1-112)
  IPR042460 DCN1-like, PONY binding domain [G3DSA:1.10.238.200] (15-112)

pLDDT: mean 91.59, std 5.75, range [63.28, 97.38]